Protein AF-A0A918E417-F1 (afdb_monomer)

Radius of gyration: 14.1 Å; Cα contacts (8 Å, |Δi|>4): 19; chains: 1; bounding box: 32×26×27 Å

Structure (mmCIF, N/CA/C/O backbone):
data_AF-A0A918E417-F1
#
_entry.id   AF-A0A918E417-F1
#
loop_
_atom_site.group_PDB
_atom_site.id
_atom_site.type_symbol
_atom_site.label_atom_id
_atom_site.label_alt_id
_atom_site.label_comp_id
_atom_site.label_asym_id
_atom_site.label_entity_id
_atom_site.label_seq_id
_atom_site.pdbx_PDB_ins_code
_atom_site.Cartn_x
_atom_site.Cartn_y
_atom_site.Cartn_z
_atom_site.occupancy
_atom_site.B_iso_or_equiv
_atom_site.auth_seq_id
_atom_site.auth_comp_id
_atom_site.auth_asym_id
_atom_site.auth_atom_id
_atom_site.pdbx_PDB_model_num
ATOM 1 N N . MET A 1 1 ? 10.551 13.846 -4.833 1.00 64.19 1 MET A N 1
ATOM 2 C CA . MET A 1 1 ? 10.887 12.438 -4.524 1.00 64.19 1 MET A CA 1
ATOM 3 C C . MET A 1 1 ? 10.819 11.515 -5.746 1.00 64.19 1 MET A C 1
ATOM 5 O O . MET A 1 1 ? 11.427 10.463 -5.695 1.00 64.19 1 MET A O 1
ATOM 9 N N . THR A 1 2 ? 10.174 11.894 -6.860 1.00 84.00 2 THR A N 1
ATOM 10 C CA . THR A 1 2 ? 10.040 11.035 -8.065 1.00 84.00 2 THR A CA 1
ATOM 11 C C . THR A 1 2 ? 10.364 11.760 -9.382 1.00 84.00 2 THR A C 1
ATOM 13 O O . THR A 1 2 ? 9.957 11.321 -10.454 1.00 84.00 2 THR A O 1
ATOM 16 N N . ALA A 1 3 ? 11.078 12.890 -9.322 1.00 89.38 3 ALA A N 1
ATOM 17 C CA . ALA A 1 3 ? 11.485 13.623 -10.522 1.00 89.38 3 ALA A CA 1
ATOM 18 C C . ALA A 1 3 ? 12.374 12.733 -11.408 1.00 89.38 3 ALA A C 1
ATOM 20 O O . ALA A 1 3 ? 13.296 12.099 -10.900 1.00 89.38 3 ALA A O 1
ATOM 21 N N . GLY A 1 4 ? 12.076 12.677 -12.708 1.00 88.94 4 GLY A N 1
ATOM 22 C CA . GLY A 1 4 ? 12.776 11.816 -13.669 1.00 88.94 4 GLY A CA 1
ATOM 23 C C . GLY A 1 4 ? 12.225 10.390 -13.799 1.00 88.94 4 GLY A C 1
ATOM 24 O O . GLY A 1 4 ? 12.690 9.661 -14.666 1.00 88.94 4 GLY A O 1
ATOM 25 N N . TYR A 1 5 ? 11.228 9.994 -12.999 1.00 85.50 5 TYR A N 1
ATOM 26 C CA . TYR A 1 5 ? 10.536 8.712 -13.160 1.00 85.50 5 TYR A CA 1
ATOM 27 C C . TYR A 1 5 ? 9.264 8.892 -13.985 1.00 85.50 5 TYR A C 1
ATOM 29 O O . TYR A 1 5 ? 8.243 9.352 -13.462 1.00 85.50 5 TYR A O 1
ATOM 37 N N . ASP A 1 6 ? 9.328 8.498 -15.255 1.00 89.31 6 ASP 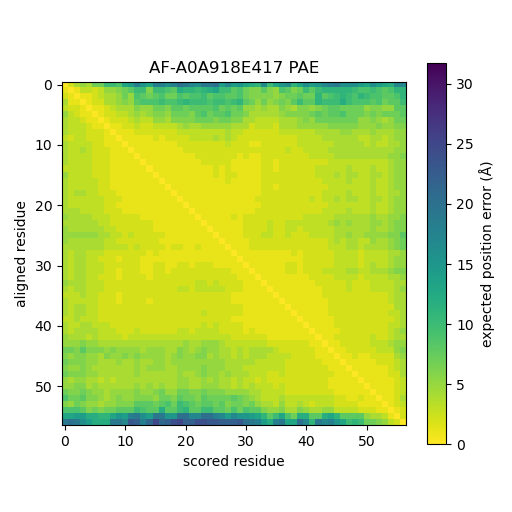A N 1
ATOM 38 C CA . ASP A 1 6 ? 8.164 8.418 -16.136 1.00 89.31 6 ASP A CA 1
ATOM 39 C C . ASP A 1 6 ? 7.449 7.078 -15.930 1.00 89.31 6 ASP A C 1
ATOM 41 O O . ASP A 1 6 ? 7.665 6.097 -16.638 1.00 89.31 6 ASP A O 1
ATOM 45 N N . VAL A 1 7 ? 6.668 7.016 -14.853 1.00 86.62 7 VAL A N 1
ATOM 46 C CA . VAL A 1 7 ? 5.856 5.852 -14.491 1.00 86.62 7 VAL A CA 1
ATOM 47 C C . VAL A 1 7 ? 4.398 6.278 -14.374 1.00 86.62 7 VAL A C 1
ATOM 49 O O . VAL A 1 7 ? 4.141 7.359 -13.822 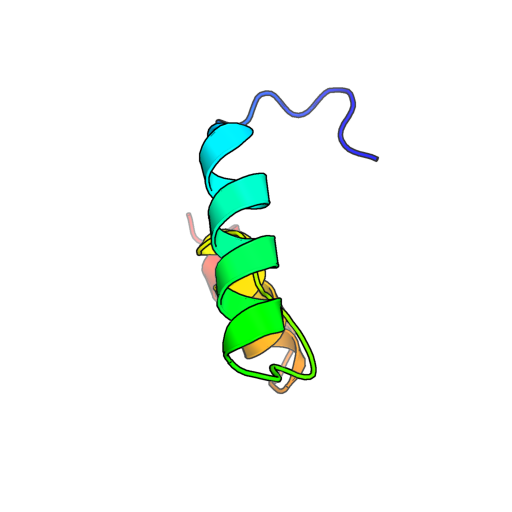1.00 86.62 7 VAL A O 1
ATOM 52 N N . PRO A 1 8 ? 3.444 5.445 -14.836 1.00 89.94 8 PRO A N 1
ATOM 53 C CA . PRO A 1 8 ? 2.026 5.725 -14.683 1.00 89.94 8 PRO A CA 1
ATOM 54 C C . PRO A 1 8 ? 1.692 6.074 -13.236 1.00 89.94 8 PRO A C 1
ATOM 56 O O . PRO A 1 8 ? 2.148 5.424 -12.293 1.00 89.94 8 PRO A O 1
ATOM 59 N N . LYS A 1 9 ? 0.918 7.141 -13.065 1.00 89.19 9 LYS A N 1
ATOM 60 C CA . LYS A 1 9 ? 0.428 7.580 -11.761 1.00 89.19 9 LYS A CA 1
ATOM 61 C C . LYS A 1 9 ? -1.037 7.203 -11.639 1.00 89.19 9 LYS A C 1
ATOM 63 O O . LYS A 1 9 ? -1.771 7.269 -12.623 1.00 89.19 9 LYS A O 1
ATOM 68 N N . ILE A 1 10 ? -1.442 6.839 -10.428 1.00 95.44 10 ILE A N 1
ATOM 69 C CA . ILE A 1 10 ? -2.854 6.698 -10.085 1.00 95.44 10 ILE A CA 1
ATOM 70 C C . ILE A 1 10 ? -3.601 8.015 -10.351 1.00 95.44 10 ILE A C 1
ATOM 72 O O . ILE A 1 10 ? -3.021 9.101 -10.221 1.00 95.44 10 ILE A O 1
ATOM 76 N N . ASP A 1 11 ? -4.883 7.929 -10.717 1.00 96.75 11 ASP A N 1
ATOM 77 C CA . ASP A 1 11 ? -5.736 9.111 -10.824 1.00 96.75 11 ASP A CA 1
ATOM 78 C C . ASP A 1 11 ? -5.843 9.789 -9.440 1.00 96.75 11 ASP A C 1
ATOM 80 O O . ASP A 1 11 ? -6.173 9.133 -8.446 1.00 96.75 11 ASP A O 1
ATOM 84 N N . PRO A 1 12 ? -5.596 11.107 -9.326 1.00 96.44 12 PRO A N 1
ATOM 85 C CA . PRO A 1 12 ? -5.691 11.817 -8.051 1.00 96.44 12 PRO A CA 1
ATOM 86 C C . PRO A 1 12 ? -7.047 11.670 -7.339 1.00 96.44 12 PRO A C 1
ATOM 88 O O . PRO A 1 12 ? -7.117 11.756 -6.111 1.00 96.44 12 PRO A O 1
ATOM 91 N N . ARG A 1 13 ? -8.137 11.449 -8.084 1.00 98.31 13 ARG A N 1
ATOM 92 C CA . ARG A 1 13 ? -9.479 11.227 -7.527 1.00 98.31 13 ARG A CA 1
ATOM 93 C C . ARG A 1 13 ? -9.556 9.928 -6.736 1.00 98.31 13 ARG A C 1
ATOM 95 O O . ARG A 1 13 ? -10.295 9.875 -5.754 1.00 98.31 13 ARG A O 1
ATOM 102 N N . ASP A 1 14 ? -8.802 8.910 -7.133 1.00 98.19 14 ASP A N 1
ATOM 103 C CA . ASP A 1 14 ? -8.802 7.615 -6.456 1.00 98.19 14 ASP A CA 1
ATOM 104 C C . ASP A 1 14 ? -8.089 7.705 -5.106 1.00 98.19 14 ASP A C 1
ATOM 106 O O . ASP A 1 14 ? -8.575 7.152 -4.121 1.00 98.19 14 ASP A O 1
ATOM 110 N N . VAL A 1 15 ? -7.035 8.521 -5.014 1.00 98.00 15 VAL A N 1
ATOM 111 C CA . VAL A 1 15 ? -6.363 8.832 -3.742 1.00 98.00 15 VAL A CA 1
ATOM 112 C C . VAL A 1 15 ? -7.325 9.505 -2.761 1.00 98.00 15 VAL A C 1
ATOM 114 O O . VAL A 1 15 ? -7.420 9.101 -1.599 1.00 98.00 15 VAL A O 1
ATOM 117 N N . ALA A 1 16 ? -8.067 10.520 -3.220 1.00 98.19 16 ALA A N 1
ATOM 118 C CA . ALA A 1 16 ? -9.044 11.220 -2.386 1.00 98.19 16 ALA A CA 1
ATOM 119 C C . ALA A 1 16 ? -10.165 10.282 -1.915 1.00 98.19 16 ALA A C 1
ATOM 121 O O . ALA A 1 16 ? -10.545 10.321 -0.745 1.00 98.19 16 ALA A O 1
ATOM 122 N N . ARG A 1 17 ? -10.660 9.411 -2.805 1.00 98.44 17 ARG A N 1
ATOM 123 C CA . ARG A 1 17 ? -11.696 8.428 -2.473 1.00 98.44 17 ARG A CA 1
ATOM 124 C C . ARG A 1 17 ? -11.205 7.430 -1.425 1.00 98.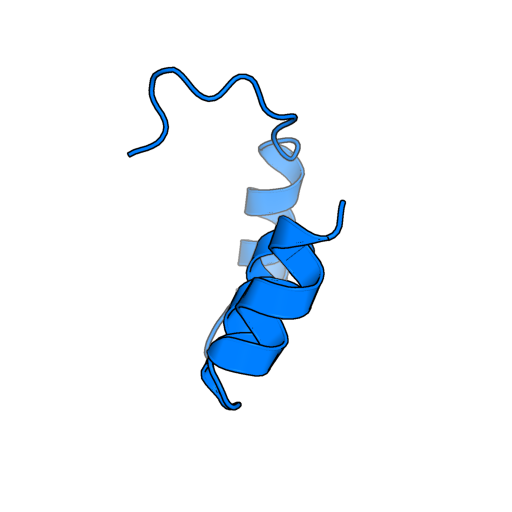44 17 ARG A C 1
ATOM 126 O O . ARG A 1 17 ? -11.811 7.345 -0.365 1.00 98.44 17 ARG A O 1
ATOM 133 N N . ALA A 1 18 ? -10.066 6.777 -1.666 1.00 98.38 18 ALA A N 1
ATOM 134 C CA . ALA A 1 18 ? -9.486 5.804 -0.738 1.00 98.38 18 ALA A CA 1
ATOM 135 C C . ALA A 1 18 ? -9.226 6.410 0.652 1.00 98.38 18 ALA A C 1
ATOM 137 O O . ALA A 1 18 ? -9.475 5.771 1.673 1.00 98.38 18 ALA A O 1
ATOM 138 N N . SER A 1 19 ? -8.773 7.666 0.697 1.00 98.12 19 SER A N 1
ATOM 139 C CA . SER A 1 19 ? -8.525 8.384 1.953 1.00 98.12 19 SER A CA 1
ATOM 140 C C . SER A 1 19 ? -9.808 8.612 2.760 1.00 98.12 19 SER A C 1
ATOM 142 O O . SER A 1 19 ? -9.819 8.397 3.972 1.00 98.12 19 SER A O 1
ATOM 144 N N . LEU A 1 20 ? -10.894 9.036 2.103 1.00 98.62 20 LEU A N 1
ATOM 145 C CA . LEU A 1 20 ? -12.185 9.256 2.761 1.00 98.62 20 LEU A CA 1
ATOM 146 C C . LEU A 1 20 ? -12.836 7.938 3.192 1.00 98.62 20 LEU A C 1
ATOM 148 O O . LEU A 1 20 ? -13.357 7.860 4.303 1.00 98.62 20 LEU A O 1
ATOM 152 N N . ASP A 1 21 ? -12.755 6.901 2.361 1.00 98.56 21 ASP A N 1
ATOM 153 C CA . ASP A 1 21 ? -13.268 5.570 2.693 1.00 98.56 21 ASP A CA 1
ATOM 154 C C . ASP A 1 21 ? -12.542 4.998 3.921 1.00 98.56 21 ASP A C 1
ATOM 156 O O . ASP A 1 21 ? -13.178 4.512 4.857 1.00 98.56 21 ASP A O 1
ATOM 160 N N . GLY A 1 22 ? -11.211 5.129 3.970 1.00 98.38 22 GLY A N 1
ATOM 161 C CA . G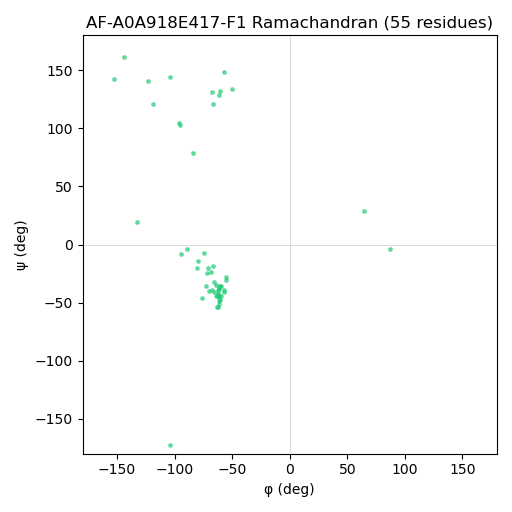LY A 1 22 ? -10.408 4.724 5.122 1.00 98.38 22 GLY A CA 1
ATOM 162 C C . GLY A 1 22 ? -10.739 5.502 6.396 1.00 98.38 22 GLY A C 1
ATOM 163 O O . GLY A 1 22 ? -10.820 4.907 7.471 1.00 98.38 22 GLY A O 1
ATOM 164 N N . LEU A 1 23 ? -11.004 6.809 6.283 1.00 98.25 23 LEU A N 1
ATOM 165 C CA . LEU A 1 23 ? -11.458 7.629 7.408 1.00 98.25 23 LEU A CA 1
ATOM 166 C C . LEU A 1 23 ? -12.799 7.130 7.963 1.00 98.25 23 LEU A C 1
ATOM 168 O O . LEU A 1 23 ? -12.926 6.944 9.172 1.00 98.25 23 LEU A O 1
ATOM 172 N N . VAL A 1 24 ? -13.786 6.888 7.093 1.00 98.56 24 VAL A N 1
ATOM 173 C CA . VAL A 1 24 ? -15.106 6.361 7.485 1.00 98.56 24 VAL A CA 1
ATOM 174 C C . VAL A 1 24 ? -14.979 4.981 8.132 1.00 98.56 24 VAL A C 1
ATOM 176 O O . VAL A 1 24 ? -15.668 4.692 9.109 1.00 98.56 24 VAL A O 1
ATOM 179 N N . ALA A 1 25 ? -14.071 4.146 7.628 1.00 98.44 25 ALA A N 1
ATOM 180 C CA . ALA A 1 25 ? -13.798 2.820 8.171 1.00 98.44 25 ALA A CA 1
ATOM 181 C C . ALA A 1 25 ? -13.005 2.833 9.494 1.00 98.44 25 ALA A C 1
ATOM 183 O O . ALA A 1 25 ? -12.818 1.775 10.094 1.00 98.44 25 ALA A O 1
ATOM 184 N N . GLY A 1 26 ? -12.512 3.992 9.950 1.00 98.31 26 GLY A N 1
AT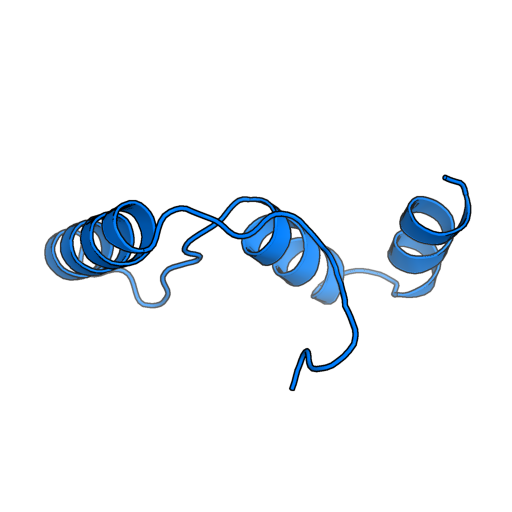OM 185 C CA . GLY A 1 26 ? -11.634 4.080 11.120 1.00 98.31 26 GLY A CA 1
ATOM 186 C C . GLY A 1 26 ? -10.287 3.380 10.910 1.00 98.31 26 GLY A C 1
ATOM 187 O O . GLY A 1 26 ? -9.699 2.870 11.865 1.00 98.31 26 GLY A O 1
ATOM 188 N N . ALA A 1 27 ? -9.811 3.310 9.664 1.00 98.38 27 ALA A N 1
ATOM 189 C CA . ALA A 1 27 ? -8.549 2.668 9.333 1.00 98.38 27 ALA A CA 1
ATOM 190 C C . ALA A 1 27 ? -7.370 3.457 9.920 1.00 98.38 27 ALA A C 1
ATOM 192 O O . ALA A 1 27 ? -7.259 4.669 9.738 1.00 98.38 27 ALA A O 1
ATOM 193 N N . LEU A 1 28 ? -6.454 2.754 10.592 1.00 97.94 28 LEU A N 1
ATOM 194 C CA . LEU A 1 28 ? -5.227 3.359 11.124 1.00 97.94 28 LEU A CA 1
ATOM 195 C C . LEU A 1 28 ? -4.258 3.788 10.013 1.00 97.94 28 LEU A C 1
ATOM 197 O O . LEU A 1 28 ? -3.421 4.661 10.226 1.00 97.94 28 LEU A O 1
ATOM 201 N N . GLU A 1 29 ? -4.366 3.179 8.833 1.00 97.94 29 GLU A N 1
ATOM 202 C CA . GLU A 1 29 ? -3.527 3.472 7.678 1.00 97.94 29 GLU A CA 1
ATOM 203 C C . GLU A 1 29 ? -4.274 3.162 6.378 1.00 97.94 29 GLU A C 1
ATOM 205 O O . GLU A 1 29 ? -4.992 2.165 6.294 1.00 97.94 29 GLU A O 1
ATOM 210 N N . VAL A 1 30 ? -4.073 4.002 5.360 1.00 98.12 30 VAL A N 1
ATOM 211 C CA . VAL A 1 30 ? -4.672 3.858 4.027 1.00 98.12 30 VAL A CA 1
ATOM 212 C C . VAL A 1 30 ? -3.562 3.707 2.994 1.00 98.12 30 VAL A C 1
ATOM 214 O O . VAL A 1 30 ? -2.729 4.597 2.835 1.00 98.12 30 VAL A O 1
ATOM 217 N N . LEU A 1 31 ? -3.573 2.591 2.266 1.00 97.81 31 LEU A N 1
ATOM 218 C CA . LEU A 1 31 ? -2.700 2.358 1.116 1.00 97.81 31 LEU A CA 1
ATOM 219 C C . LEU A 1 31 ? -3.497 2.719 -0.134 1.00 97.81 31 LEU A C 1
ATOM 221 O O . LEU A 1 31 ? -4.428 2.010 -0.504 1.00 97.81 31 LEU A O 1
ATOM 225 N N . ALA A 1 32 ? -3.181 3.877 -0.715 1.00 96.75 32 ALA A N 1
ATOM 226 C CA . ALA A 1 32 ? -4.003 4.501 -1.752 1.00 96.75 32 ALA A CA 1
ATOM 227 C C . ALA A 1 32 ? -3.961 3.770 -3.103 1.00 96.75 32 ALA A C 1
ATOM 229 O O . ALA A 1 32 ? -4.854 3.963 -3.924 1.00 96.75 32 ALA A O 1
ATOM 230 N N . ASP A 1 33 ? -2.936 2.951 -3.337 1.00 95.56 33 ASP A N 1
ATOM 231 C CA . ASP A 1 33 ? -2.762 2.191 -4.565 1.00 95.56 33 ASP A CA 1
ATOM 232 C C . ASP A 1 33 ? -2.144 0.809 -4.303 1.00 95.56 33 ASP A C 1
ATOM 234 O O . ASP A 1 33 ? -1.567 0.529 -3.245 1.00 95.56 33 ASP A O 1
ATOM 238 N N . GLU A 1 34 ? -2.302 -0.075 -5.287 1.00 94.81 34 GLU A N 1
ATOM 239 C CA . GLU A 1 34 ? -1.790 -1.443 -5.239 1.00 94.81 34 GLU A CA 1
ATOM 240 C C . GLU A 1 34 ? -0.253 -1.506 -5.149 1.00 94.81 34 GLU A C 1
ATOM 242 O O . GLU A 1 34 ? 0.239 -2.255 -4.300 1.00 94.81 34 GLU A O 1
ATOM 247 N N . PRO A 1 35 ? 0.538 -0.713 -5.909 1.00 91.88 35 PRO A N 1
ATOM 248 C CA . PRO A 1 35 ? 1.994 -0.716 -5.764 1.00 91.88 35 PRO A CA 1
ATOM 249 C C . PRO A 1 35 ? 2.465 -0.382 -4.342 1.00 91.88 35 PRO A C 1
ATOM 251 O O . PRO A 1 35 ? 3.368 -1.039 -3.823 1.00 91.88 35 PRO A O 1
ATOM 254 N N . SER A 1 36 ? 1.838 0.592 -3.679 1.00 94.38 36 SER A N 1
ATOM 255 C CA . SER A 1 36 ? 2.149 0.948 -2.291 1.00 94.38 36 SER A CA 1
ATOM 256 C C . SER A 1 36 ? 1.791 -0.187 -1.335 1.00 94.38 36 SER A C 1
ATOM 258 O O . SER A 1 36 ? 2.564 -0.489 -0.423 1.00 94.38 36 SER A O 1
ATOM 260 N N . ALA A 1 37 ? 0.647 -0.846 -1.553 1.00 96.00 37 ALA A N 1
ATOM 261 C CA . ALA A 1 37 ? 0.235 -2.000 -0.761 1.00 96.00 37 ALA A CA 1
ATOM 262 C C . ALA A 1 37 ? 1.214 -3.173 -0.892 1.00 96.00 37 ALA A C 1
ATOM 264 O O . ALA A 1 37 ? 1.623 -3.757 0.114 1.00 96.00 37 ALA A O 1
ATOM 265 N N . PHE A 1 38 ? 1.647 -3.459 -2.117 1.00 93.38 38 PHE A N 1
ATOM 266 C CA . PHE A 1 38 ? 2.637 -4.482 -2.423 1.00 93.38 38 PHE A CA 1
ATOM 267 C C . PHE A 1 38 ? 3.993 -4.197 -1.767 1.00 93.38 38 PHE A C 1
ATOM 269 O O . PHE A 1 38 ? 4.519 -5.057 -1.058 1.00 93.38 38 PHE A O 1
ATOM 276 N N . VAL A 1 39 ? 4.535 -2.984 -1.937 1.00 94.44 39 VAL A N 1
ATOM 277 C CA . VAL A 1 39 ? 5.823 -2.611 -1.330 1.00 94.44 39 VAL A CA 1
ATOM 278 C C . VAL A 1 39 ? 5.734 -2.692 0.186 1.00 94.44 39 VAL A C 1
ATOM 280 O O . VAL A 1 39 ? 6.600 -3.289 0.811 1.00 94.44 39 VAL A O 1
ATOM 283 N N . LYS A 1 40 ? 4.676 -2.164 0.812 1.00 96.12 40 LYS A N 1
ATOM 284 C CA . LYS A 1 40 ? 4.535 -2.264 2.268 1.00 96.12 40 LYS A CA 1
ATOM 285 C C . LYS A 1 40 ? 4.493 -3.717 2.744 1.00 96.12 40 LYS A C 1
ATOM 287 O O . LYS A 1 40 ? 5.151 -4.041 3.732 1.00 96.12 40 LYS A O 1
ATOM 292 N N . ALA A 1 41 ? 3.742 -4.581 2.060 1.00 95.81 41 ALA A N 1
ATOM 293 C CA . ALA A 1 41 ? 3.659 -5.995 2.414 1.00 95.81 41 ALA A CA 1
ATOM 294 C C . ALA A 1 41 ? 5.035 -6.680 2.362 1.00 95.81 41 ALA A C 1
ATOM 296 O O . ALA A 1 41 ? 5.335 -7.511 3.220 1.00 95.81 41 ALA A O 1
ATOM 297 N N . SER A 1 42 ? 5.900 -6.297 1.415 1.00 95.44 42 SER A N 1
ATOM 298 C CA . SER A 1 42 ? 7.242 -6.872 1.310 1.00 95.44 42 SER A CA 1
ATOM 299 C C . SER A 1 42 ? 8.194 -6.423 2.420 1.00 95.44 42 SER A C 1
ATOM 301 O O . SER A 1 42 ? 9.133 -7.151 2.729 1.00 95.44 42 SER A O 1
ATOM 303 N N . LEU A 1 43 ? 7.968 -5.260 3.046 1.00 95.50 43 LEU A N 1
ATOM 304 C CA . LEU A 1 43 ? 8.858 -4.729 4.093 1.00 95.50 43 LEU A CA 1
ATOM 305 C C . LEU A 1 43 ? 8.877 -5.572 5.375 1.00 95.50 43 LEU A C 1
ATOM 307 O O . LEU A 1 43 ? 9.803 -5.439 6.170 1.00 95.50 43 LEU A O 1
ATOM 311 N N . ALA A 1 44 ? 7.873 -6.424 5.589 1.00 95.69 44 ALA A N 1
ATOM 312 C CA . ALA A 1 44 ? 7.845 -7.351 6.719 1.00 95.69 44 ALA A CA 1
ATOM 313 C C . ALA A 1 44 ? 8.707 -8.612 6.494 1.00 95.69 44 ALA A C 1
ATOM 315 O O . ALA A 1 44 ? 8.944 -9.360 7.442 1.00 95.69 44 ALA A O 1
ATOM 316 N N . GLY A 1 45 ? 9.130 -8.873 5.251 1.00 92.12 45 GLY A N 1
ATOM 317 C CA . GLY A 1 45 ? 9.888 -10.061 4.856 1.00 92.12 45 GLY A CA 1
ATOM 318 C C . GLY A 1 45 ? 11.377 -9.799 4.627 1.00 92.12 45 GLY A C 1
ATOM 319 O O . GLY A 1 45 ? 11.888 -8.712 4.885 1.00 92.12 45 GLY A O 1
ATOM 320 N N . ASP A 1 46 ? 12.080 -10.815 4.118 1.00 95.12 46 ASP A N 1
ATOM 321 C CA . ASP A 1 46 ? 13.475 -10.677 3.689 1.00 95.12 46 ASP A CA 1
ATOM 322 C C . ASP A 1 46 ? 13.561 -9.741 2.462 1.00 95.12 46 ASP A C 1
ATOM 324 O O . ASP A 1 46 ? 12.978 -10.056 1.415 1.00 95.12 46 ASP A O 1
ATOM 328 N N . PRO A 1 47 ? 14.306 -8.618 2.538 1.00 94.56 47 PRO A N 1
ATOM 329 C CA . PRO A 1 47 ? 14.500 -7.718 1.406 1.00 94.56 47 PRO A CA 1
ATOM 330 C C . PRO A 1 47 ? 15.053 -8.412 0.157 1.00 94.56 47 PRO A C 1
ATOM 332 O O .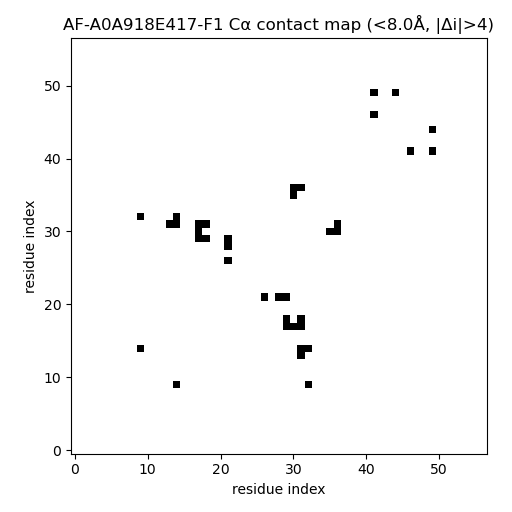 PRO A 1 47 ? 14.731 -7.998 -0.957 1.00 94.56 47 PRO A O 1
ATOM 335 N N . THR A 1 48 ? 15.849 -9.477 0.305 1.00 95.50 48 THR A N 1
ATOM 336 C CA . THR A 1 48 ? 16.377 -10.241 -0.832 1.00 95.50 48 THR A CA 1
ATOM 337 C C . THR A 1 48 ? 15.254 -10.855 -1.667 1.00 95.50 48 THR A C 1
ATOM 339 O O . THR A 1 48 ? 15.350 -10.849 -2.893 1.00 95.50 48 THR A O 1
ATOM 342 N N . ALA A 1 49 ? 14.161 -11.311 -1.047 1.00 92.50 49 ALA A N 1
ATOM 343 C CA . ALA A 1 49 ? 13.011 -11.850 -1.773 1.00 92.50 49 ALA A CA 1
ATOM 344 C C . ALA A 1 49 ? 12.286 -10.765 -2.588 1.00 92.50 49 ALA A C 1
ATOM 346 O O . ALA A 1 49 ? 11.902 -11.005 -3.733 1.00 92.50 49 ALA A O 1
ATOM 347 N N . PHE A 1 50 ? 12.150 -9.555 -2.032 1.00 93.56 50 PHE A N 1
ATOM 348 C CA . PHE A 1 50 ? 11.595 -8.412 -2.757 1.00 93.56 50 PHE A CA 1
ATOM 349 C C . PHE A 1 50 ? 12.469 -8.044 -3.959 1.00 93.56 50 PHE A C 1
ATOM 351 O O . PHE A 1 50 ? 11.978 -8.023 -5.085 1.00 93.56 50 PHE A O 1
ATOM 358 N N . TYR A 1 51 ? 13.771 -7.824 -3.748 1.00 93.69 51 TYR A N 1
ATOM 359 C CA . TYR A 1 51 ? 14.680 -7.423 -4.825 1.00 93.69 51 TYR A CA 1
ATOM 360 C C . TYR A 1 51 ? 14.829 -8.488 -5.913 1.00 93.69 51 TYR A C 1
ATOM 362 O O . TYR A 1 51 ? 14.912 -8.131 -7.084 1.00 93.69 51 TYR A O 1
ATOM 370 N N . ALA A 1 52 ? 14.802 -9.777 -5.562 1.00 93.56 52 ALA A N 1
ATOM 371 C CA . ALA A 1 52 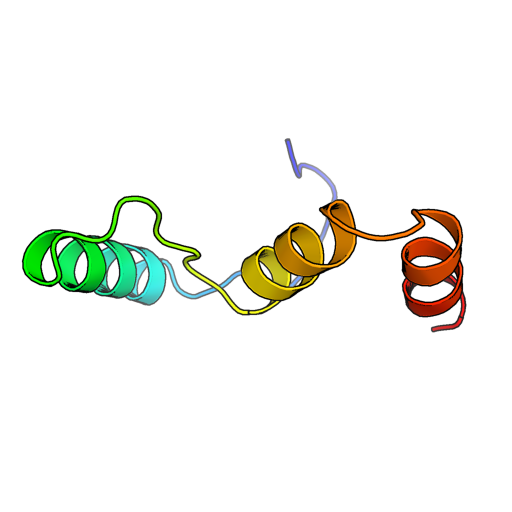? 14.798 -10.855 -6.548 1.00 93.56 52 ALA A CA 1
ATOM 372 C C . ALA A 1 52 ? 13.577 -10.785 -7.480 1.00 93.56 52 ALA A C 1
ATOM 374 O O . ALA A 1 52 ? 13.702 -11.068 -8.663 1.00 93.56 52 ALA A O 1
ATOM 375 N N . MET A 1 53 ? 12.413 -10.379 -6.972 1.00 87.69 53 MET A N 1
ATOM 376 C CA . MET A 1 53 ? 11.186 -10.246 -7.758 1.00 87.69 53 MET A CA 1
ATOM 377 C C . MET A 1 53 ? 11.176 -8.987 -8.636 1.00 87.69 53 MET A C 1
ATOM 379 O O . MET A 1 53 ? 10.831 -9.084 -9.808 1.00 87.69 53 MET A O 1
ATOM 383 N N . VAL A 1 54 ? 11.554 -7.814 -8.104 1.00 89.44 54 VAL A N 1
ATOM 384 C CA . VAL A 1 54 ? 11.502 -6.552 -8.877 1.00 89.44 54 VAL A CA 1
ATOM 385 C C . VAL A 1 54 ? 12.680 -6.338 -9.833 1.00 89.44 54 VAL A C 1
ATOM 387 O O . VAL A 1 54 ? 12.541 -5.549 -10.758 1.00 89.44 54 VAL A O 1
ATOM 390 N N . LEU A 1 55 ? 13.822 -7.012 -9.643 1.00 87.88 55 LEU A N 1
ATOM 391 C CA . LEU A 1 55 ? 14.972 -6.940 -10.565 1.00 87.88 55 LEU A CA 1
ATOM 392 C C . LEU A 1 55 ? 14.986 -8.059 -11.619 1.00 87.88 55 LEU A C 1
ATOM 394 O O . LEU A 1 55 ? 15.842 -8.050 -12.500 1.00 87.88 55 LEU A O 1
ATOM 398 N N . ALA A 1 56 ? 14.091 -9.045 -11.506 1.00 75.75 56 ALA A N 1
ATOM 399 C CA . ALA A 1 56 ? 13.966 -10.144 -12.467 1.00 75.75 56 ALA A CA 1
ATOM 400 C C . ALA A 1 56 ? 12.997 -9.848 -13.629 1.00 75.75 56 ALA A C 1
ATOM 402 O O . ALA A 1 56 ? 12.859 -10.693 -14.516 1.00 75.75 56 ALA A O 1
ATOM 403 N N . GLY A 1 57 ? 12.328 -8.690 -13.615 1.00 55.31 57 GLY A N 1
ATOM 404 C CA . GLY A 1 57 ? 11.528 -8.153 -14.724 1.00 55.31 57 GLY A CA 1
ATOM 405 C C . GLY A 1 57 ? 12.266 -7.048 -15.463 1.00 55.31 57 GLY A C 1
ATOM 406 O O . GLY A 1 57 ? 11.986 -6.892 -16.671 1.00 55.31 57 GLY A O 1
#

Organism: NCBI:txid2047744

pLDDT: mean 93.07, std 7.85, range [55.31, 98.62]

Foldseek 3Di:
DQPPDPDDDDDVVQQVVQVVVCVVVVNPDTDSDDVSV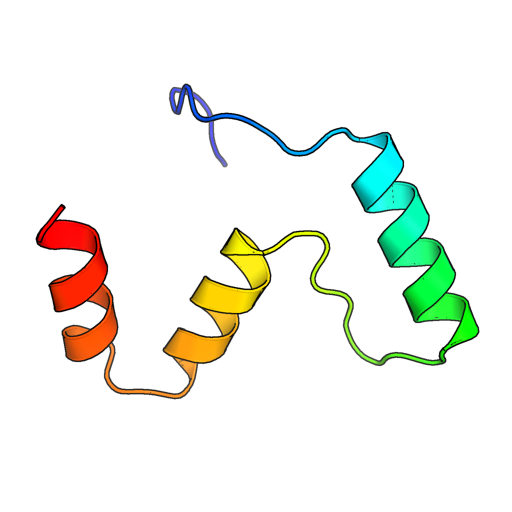VVVVCVVDDVVVVCCVVVVD

Mean predicted aligned error: 3.7 Å

Solvent-accessible surface area (backbone atoms only — not comparable to full-atom values): 3703 Å² total; per-residue (Å²): 142,62,84,92,62,94,62,95,72,80,61,72,66,52,42,55,49,42,50,52,53,28,57,75,69,67,49,94,74,71,66,64,45,66,70,59,44,52,54,58,61,43,69,81,52,63,62,6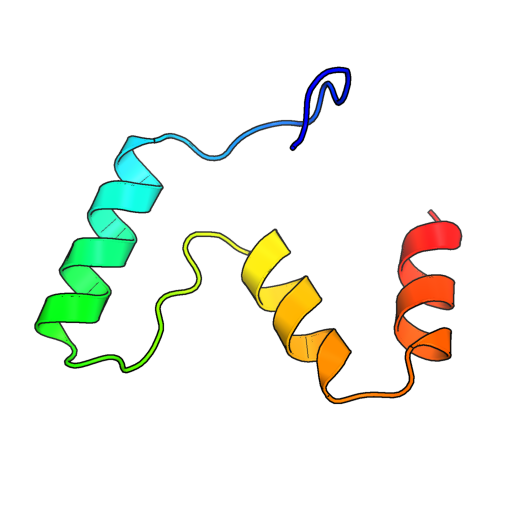7,63,49,51,57,58,70,72,71,111

Sequence (57 aa):
MTAGYDVPKIDPRDVARASLDGLVAGALEVLADEPSAFVKASLAGDPTAFYAMVLAG

Secondary structure (DSSP, 8-state):
--TT-------HHHHHHHHHHHHHTT-S----SHHHHHHHHHTTS-HHHHHHHHS--